Protein AF-Q5Z5C6-F1 (afdb_monomer_lite)

Sequence (165 aa):
MFVPVSLAIADEIRWVLEKCYSNPWLPLTGEKNRNTAGCATSMEDLVKLPSSLLGTRHVQAFSANMPVEAAAVSEEPRRRYAITALHRIVPTGSSGDGESSEMVTCHDMTYPYVVFYCHMAGPATRAYMVVLEQHAKPGDVEACHFLPKSSIVWVPSWSKENAVL

pLDDT: mean 70.45, std 18.86, range [31.61, 93.25]

InterPro domains:
  IPR004873 BURP domain [PF03181] (8-135)
  IPR004873 BURP domain [PS51277] (1-165)
  IPR004873 BURP domain [SM01045] (2-157)
  IPR044816 BURP domain-containing protein [PTHR31236] (10-134)

Organism: Oryza sativa subsp. japonica (NCBI:txid39947)

Structure (mmCIF, N/CA/C/O backbone):
data_AF-Q5Z5C6-F1
#
_entry.id   AF-Q5Z5C6-F1
#
loop_
_atom_site.group_PDB
_atom_site.id
_atom_site.type_symbol
_atom_site.label_atom_id
_atom_site.label_alt_id
_atom_site.label_comp_id
_atom_site.label_asym_id
_atom_site.label_entity_id
_atom_site.label_seq_id
_atom_site.pdbx_PDB_ins_code
_atom_site.Cartn_x
_atom_site.Cartn_y
_atom_site.Cartn_z
_atom_site.occupancy
_atom_site.B_iso_or_equiv
_atom_site.auth_seq_id
_atom_site.auth_comp_id
_atom_site.auth_asym_id
_atom_site.auth_atom_id
_atom_site.pdbx_PDB_model_num
ATOM 1 N N . MET A 1 1 ? 21.889 4.295 -28.297 1.00 50.72 1 MET A N 1
ATOM 2 C CA . MET A 1 1 ? 20.517 4.788 -28.064 1.00 50.72 1 MET A CA 1
ATOM 3 C C . MET A 1 1 ? 19.811 3.716 -27.253 1.00 50.72 1 MET A C 1
ATOM 5 O O . MET A 1 1 ? 19.673 2.608 -27.751 1.00 50.72 1 MET A O 1
ATOM 9 N N . PHE A 1 2 ? 19.517 3.977 -25.982 1.00 50.25 2 PHE A N 1
ATOM 10 C CA . PHE A 1 2 ? 18.798 3.024 -25.134 1.00 50.25 2 PHE A CA 1
ATOM 11 C C . PHE A 1 2 ? 17.334 2.953 -25.593 1.00 50.25 2 PHE A C 1
ATOM 13 O O . PHE A 1 2 ? 16.769 3.971 -25.994 1.00 50.25 2 PHE A O 1
ATOM 20 N N . VAL A 1 3 ? 16.737 1.759 -25.607 1.00 60.59 3 VAL A N 1
ATOM 21 C CA . VAL A 1 3 ? 15.328 1.577 -25.995 1.00 60.59 3 VAL A CA 1
ATOM 22 C C . VAL A 1 3 ? 14.405 2.316 -25.008 1.00 60.59 3 VAL A C 1
ATOM 24 O O . VAL A 1 3 ? 14.730 2.361 -23.821 1.00 60.59 3 VAL A O 1
ATOM 27 N N . PRO A 1 4 ? 13.248 2.862 -25.428 1.00 66.25 4 PRO A N 1
ATOM 28 C CA . PRO A 1 4 ? 12.356 3.629 -24.545 1.00 66.25 4 PRO A CA 1
ATOM 29 C C . PRO A 1 4 ? 11.980 2.907 -23.239 1.00 66.25 4 PRO A C 1
ATOM 31 O O . PRO A 1 4 ? 11.950 3.524 -22.179 1.00 66.25 4 PRO A O 1
ATOM 34 N N . VAL A 1 5 ? 11.798 1.581 -23.293 1.00 67.75 5 VAL A N 1
ATOM 35 C CA . VAL A 1 5 ? 11.520 0.732 -22.118 1.00 67.75 5 VAL A CA 1
ATOM 36 C C . VAL A 1 5 ? 12.665 0.770 -21.099 1.00 67.75 5 VAL A C 1
ATOM 38 O O . VAL A 1 5 ? 12.427 0.832 -19.899 1.00 67.75 5 VAL A O 1
ATOM 41 N N . SER A 1 6 ? 13.918 0.794 -21.560 1.00 77.81 6 SER A N 1
ATOM 42 C CA . SER A 1 6 ? 15.079 0.856 -20.661 1.00 77.81 6 SER A CA 1
ATOM 43 C C . SER A 1 6 ? 15.255 2.220 -19.992 1.00 77.81 6 SER A C 1
ATOM 45 O O . SER A 1 6 ? 15.768 2.273 -18.879 1.00 77.81 6 SER A O 1
ATOM 47 N N . LEU A 1 7 ? 14.791 3.307 -20.623 1.00 83.75 7 LEU A N 1
ATOM 48 C CA . LEU A 1 7 ? 14.771 4.632 -19.994 1.00 83.75 7 LEU A CA 1
ATOM 49 C C . LEU A 1 7 ? 13.708 4.705 -18.891 1.00 83.75 7 LEU A C 1
ATOM 51 O O . LEU A 1 7 ? 14.020 5.158 -17.797 1.00 83.75 7 LEU A O 1
ATOM 55 N N . ALA A 1 8 ? 12.503 4.180 -19.138 1.00 83.81 8 ALA A N 1
ATOM 56 C CA . ALA A 1 8 ? 11.442 4.128 -18.128 1.00 83.81 8 ALA A CA 1
ATOM 57 C C . ALA A 1 8 ? 11.859 3.315 -16.888 1.00 83.81 8 ALA A C 1
ATOM 59 O O . ALA A 1 8 ? 11.710 3.780 -15.762 1.00 83.81 8 ALA A O 1
ATOM 60 N N . ILE A 1 9 ? 12.472 2.143 -17.091 1.00 86.81 9 ILE A N 1
ATOM 61 C CA . ILE A 1 9 ? 13.007 1.324 -15.990 1.00 86.81 9 ILE A CA 1
ATOM 62 C C . ILE A 1 9 ? 14.112 2.074 -15.230 1.00 86.81 9 ILE A C 1
ATOM 64 O O . ILE A 1 9 ? 14.155 2.034 -14.002 1.00 86.81 9 ILE A O 1
ATOM 68 N N . ALA A 1 10 ? 15.009 2.770 -15.935 1.00 88.75 10 ALA A N 1
ATOM 69 C CA . ALA A 1 10 ? 16.070 3.545 -15.293 1.00 88.75 10 ALA A CA 1
ATOM 70 C C . ALA A 1 10 ? 15.515 4.706 -14.449 1.00 88.75 10 ALA A C 1
ATOM 72 O O . ALA A 1 10 ? 16.043 4.986 -13.370 1.00 88.75 10 ALA A O 1
ATOM 73 N N . ASP A 1 11 ? 14.443 5.353 -14.909 1.00 90.19 11 ASP A N 1
ATOM 74 C CA . ASP A 1 11 ? 13.756 6.409 -14.168 1.00 90.19 11 ASP A CA 1
ATOM 75 C C . ASP A 1 11 ? 13.067 5.876 -12.904 1.00 90.19 11 ASP A C 1
ATOM 77 O O . ASP A 1 11 ? 13.189 6.494 -11.845 1.00 90.19 11 ASP A O 1
ATOM 81 N N . GLU A 1 12 ? 12.429 4.704 -12.972 1.00 89.44 12 GLU A N 1
ATOM 82 C CA . GLU A 1 12 ? 11.843 4.043 -11.798 1.00 89.44 12 GLU A CA 1
ATOM 83 C C . GLU A 1 12 ? 12.916 3.638 -10.776 1.00 89.44 12 GLU A C 1
ATOM 85 O O . GLU A 1 12 ? 12.791 3.957 -9.593 1.00 89.44 12 GLU A O 1
ATOM 90 N N . ILE A 1 13 ? 14.022 3.029 -11.220 1.00 91.19 13 ILE A N 1
ATOM 91 C CA . ILE A 1 13 ? 15.151 2.669 -10.343 1.00 91.19 13 ILE A CA 1
ATOM 92 C C . ILE A 1 13 ? 15.724 3.911 -9.653 1.00 91.19 13 ILE A C 1
ATOM 94 O O . ILE A 1 13 ? 15.993 3.894 -8.450 1.00 91.19 13 ILE A O 1
ATOM 98 N N . ARG A 1 14 ? 15.907 5.006 -10.399 1.00 90.88 14 ARG A N 1
ATOM 99 C CA . ARG A 1 14 ? 16.394 6.276 -9.849 1.00 90.88 14 ARG A CA 1
ATOM 100 C C . ARG A 1 14 ? 15.445 6.826 -8.787 1.00 90.88 14 ARG A C 1
ATOM 102 O O . ARG A 1 14 ? 15.909 7.239 -7.727 1.00 90.88 14 ARG A O 1
ATOM 109 N N . TRP A 1 15 ? 14.137 6.774 -9.026 1.00 89.12 15 TRP A N 1
ATOM 110 C CA . TRP A 1 15 ? 13.140 7.194 -8.042 1.00 89.12 15 TRP A CA 1
ATOM 111 C C . TRP A 1 15 ? 13.225 6.370 -6.749 1.00 89.12 15 TRP A C 1
ATOM 113 O O . TRP A 1 15 ? 13.193 6.936 -5.655 1.00 89.12 15 TRP A O 1
ATOM 123 N N . VAL A 1 16 ? 13.406 5.047 -6.854 1.00 89.62 16 VAL A N 1
ATOM 124 C CA . VAL A 1 16 ? 13.592 4.164 -5.686 1.00 89.62 16 VAL A CA 1
ATOM 125 C C . VAL A 1 16 ? 14.824 4.569 -4.882 1.00 89.62 16 VAL A C 1
ATOM 127 O O . VAL A 1 16 ? 14.755 4.671 -3.657 1.00 89.62 16 VAL A O 1
ATOM 130 N N . LEU A 1 17 ? 15.942 4.847 -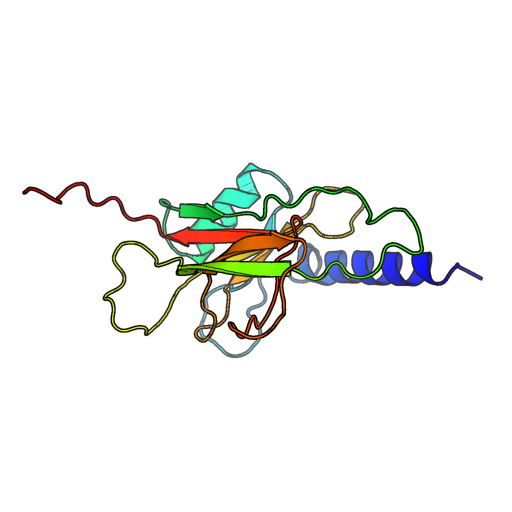5.557 1.00 89.38 17 LEU A N 1
ATOM 131 C CA . LEU A 1 17 ? 17.169 5.310 -4.907 1.00 89.38 17 LEU A CA 1
ATOM 132 C C . LEU A 1 17 ? 16.944 6.622 -4.143 1.00 89.38 17 LEU A C 1
ATOM 134 O O . LEU A 1 17 ? 17.296 6.724 -2.966 1.00 89.38 17 LEU A O 1
ATOM 138 N N . GLU A 1 18 ? 16.296 7.598 -4.775 1.00 88.12 18 GLU A N 1
ATOM 139 C CA . GLU A 1 18 ? 16.014 8.901 -4.167 1.00 88.12 18 GLU A CA 1
ATOM 140 C C . GLU A 1 18 ? 15.095 8.789 -2.940 1.00 88.12 18 GLU A C 1
ATOM 142 O O . GLU A 1 18 ? 15.342 9.432 -1.916 1.00 88.12 18 GLU A O 1
ATOM 147 N N . LYS A 1 19 ? 14.041 7.967 -3.013 1.00 83.75 19 LYS A N 1
ATOM 148 C CA . LYS A 1 19 ? 13.056 7.837 -1.929 1.00 83.75 19 LYS A CA 1
ATOM 149 C C . LYS A 1 19 ? 13.514 6.947 -0.785 1.00 83.75 19 LYS A C 1
ATOM 151 O O . LYS A 1 19 ? 13.237 7.278 0.363 1.00 83.75 19 LYS A O 1
ATOM 156 N N . CYS A 1 20 ? 14.209 5.851 -1.075 1.00 85.56 20 CYS A N 1
ATOM 157 C CA . CYS A 1 20 ? 14.577 4.875 -0.052 1.00 85.56 20 CYS A CA 1
ATOM 158 C C . CYS A 1 20 ? 15.966 5.110 0.549 1.00 85.56 20 CYS A C 1
ATOM 160 O O . CYS A 1 20 ? 16.167 4.809 1.723 1.00 85.56 20 CYS A O 1
ATOM 162 N N . TYR A 1 21 ? 16.923 5.646 -0.218 1.00 76.88 21 TYR A N 1
ATOM 163 C CA . TYR A 1 21 ? 18.316 5.767 0.232 1.00 76.88 21 TYR A CA 1
ATOM 164 C C . TYR A 1 21 ? 18.735 7.206 0.525 1.00 76.88 21 TYR A C 1
ATOM 166 O O . TYR A 1 21 ? 19.529 7.430 1.437 1.00 76.88 21 TYR A O 1
ATOM 174 N N . SER A 1 22 ? 18.212 8.189 -0.211 1.00 65.69 22 SER A N 1
ATOM 175 C CA . SER A 1 22 ? 18.611 9.591 -0.025 1.00 65.69 22 SER A CA 1
ATOM 176 C C . SER A 1 22 ? 17.771 10.353 1.002 1.00 65.69 22 SER A C 1
ATOM 178 O O . SER A 1 22 ? 18.214 11.399 1.468 1.00 65.69 22 SER A O 1
ATOM 180 N N . ASN A 1 23 ? 16.585 9.859 1.380 1.00 57.72 23 ASN A N 1
ATOM 181 C CA . ASN A 1 23 ? 15.688 10.578 2.293 1.00 57.72 23 ASN A CA 1
ATOM 182 C C . ASN A 1 23 ? 14.909 9.642 3.243 1.00 57.72 23 ASN A C 1
ATOM 184 O O . ASN A 1 23 ? 13.689 9.528 3.137 1.00 57.72 23 ASN A O 1
ATOM 188 N N . PRO A 1 24 ? 15.580 8.970 4.200 1.00 51.91 24 PRO A N 1
ATOM 189 C CA . PRO A 1 24 ? 14.969 7.867 4.949 1.00 51.91 24 PRO A CA 1
ATOM 190 C C . PRO A 1 24 ? 13.798 8.276 5.864 1.00 51.91 24 PRO A C 1
ATOM 192 O O . PRO A 1 24 ? 13.028 7.417 6.281 1.00 51.91 24 PRO A O 1
ATOM 195 N N . TRP A 1 25 ? 13.663 9.570 6.191 1.00 49.47 25 TRP A N 1
ATOM 196 C CA . TRP A 1 25 ? 12.730 10.082 7.205 1.00 49.47 25 TRP A CA 1
ATOM 197 C C . TRP A 1 25 ? 12.250 11.517 6.936 1.00 49.47 25 TRP A C 1
ATOM 199 O O . TRP A 1 25 ? 12.043 12.281 7.880 1.00 49.47 25 TRP A O 1
ATOM 209 N N . LEU A 1 26 ? 12.146 11.949 5.673 1.00 41.88 26 LEU A N 1
ATOM 210 C CA . LEU A 1 26 ? 11.655 13.303 5.416 1.00 41.88 26 LEU A CA 1
ATOM 211 C C . LEU A 1 26 ? 10.119 13.310 5.456 1.00 41.88 26 LEU A C 1
ATOM 213 O O . LEU A 1 26 ? 9.499 12.692 4.585 1.00 41.88 26 LEU A O 1
ATOM 217 N N . PRO A 1 27 ? 9.486 14.004 6.420 1.00 44.53 27 PRO A N 1
ATOM 218 C CA . PRO A 1 27 ? 8.062 14.271 6.340 1.00 44.53 27 PRO A CA 1
ATOM 219 C C . PRO A 1 27 ? 7.831 15.063 5.056 1.00 44.53 27 PRO A C 1
ATOM 221 O O . PRO A 1 27 ? 8.503 16.070 4.813 1.00 44.53 27 PRO A O 1
ATOM 224 N N . LEU A 1 28 ? 6.904 14.597 4.216 1.00 39.34 28 LEU A N 1
ATOM 225 C CA . LEU A 1 28 ? 6.376 15.420 3.135 1.00 39.34 28 LEU A CA 1
ATOM 226 C C . LEU A 1 28 ? 5.911 16.719 3.796 1.00 39.34 28 LEU A C 1
ATOM 228 O O . LEU A 1 28 ? 5.069 16.717 4.690 1.00 39.34 28 LEU A O 1
ATOM 232 N N . THR A 1 29 ? 6.616 17.794 3.473 1.00 31.61 29 THR A N 1
ATOM 233 C CA . THR A 1 29 ? 6.632 19.048 4.221 1.00 31.61 29 THR A CA 1
ATOM 234 C C . THR A 1 29 ? 5.216 19.554 4.490 1.00 31.61 29 THR A C 1
ATOM 236 O O . THR A 1 29 ? 4.506 19.871 3.538 1.00 31.61 29 THR A O 1
ATOM 239 N N . GLY A 1 30 ? 4.823 19.661 5.766 1.00 39.75 30 GLY A N 1
ATOM 240 C CA . GLY A 1 30 ? 3.589 20.353 6.155 1.00 39.75 30 GLY A CA 1
ATOM 241 C C . GLY A 1 30 ? 2.895 19.891 7.436 1.00 39.75 30 GLY A C 1
ATOM 242 O O . GLY A 1 30 ? 2.201 20.702 8.040 1.00 39.75 30 GLY A O 1
ATOM 243 N N . GLU A 1 31 ? 3.099 18.660 7.911 1.00 38.91 31 GLU A N 1
ATOM 244 C CA . GLU A 1 31 ? 2.445 18.182 9.140 1.00 38.91 31 GLU A CA 1
ATOM 245 C C . GLU A 1 31 ? 3.454 17.791 10.218 1.00 38.91 31 GLU A C 1
ATOM 247 O O . GLU A 1 31 ? 4.500 17.192 9.967 1.00 38.91 31 GLU A O 1
ATOM 252 N N . LYS A 1 32 ? 3.144 18.202 11.448 1.00 42.53 32 LYS A N 1
ATOM 253 C CA . LYS A 1 32 ? 3.926 17.934 12.650 1.00 42.53 32 LYS A CA 1
ATOM 254 C C . LYS A 1 32 ? 4.257 16.427 12.741 1.00 42.53 32 LYS A C 1
ATOM 256 O O . LYS A 1 32 ? 3.382 15.586 12.899 1.00 42.53 32 LYS A O 1
ATOM 261 N N . ASN A 1 33 ? 5.555 16.131 12.638 1.00 47.09 33 ASN A N 1
ATOM 262 C CA . ASN A 1 33 ? 6.311 15.068 13.316 1.00 47.09 33 ASN A CA 1
ATOM 263 C C . ASN A 1 33 ? 5.819 13.598 13.307 1.00 47.09 33 ASN A C 1
ATOM 265 O O . ASN A 1 33 ? 6.190 12.845 14.210 1.00 47.09 33 ASN A O 1
ATOM 269 N N . ARG A 1 34 ? 5.136 13.122 12.256 1.00 54.19 34 ARG A N 1
ATOM 270 C CA . ARG A 1 34 ? 5.031 11.675 11.965 1.00 54.19 34 ARG A CA 1
ATOM 271 C C . ARG A 1 34 ? 5.539 11.376 10.550 1.00 54.19 34 ARG A C 1
ATOM 273 O O . ARG A 1 34 ? 5.126 12.023 9.595 1.00 54.19 34 ARG A O 1
ATOM 280 N N . ASN A 1 35 ? 6.444 10.405 10.411 1.00 62.75 35 ASN A N 1
ATOM 281 C CA . ASN A 1 35 ? 6.821 9.886 9.094 1.00 62.75 35 ASN A CA 1
ATOM 282 C C . ASN A 1 35 ? 5.584 9.230 8.475 1.00 62.75 35 ASN A C 1
ATOM 284 O O . ASN A 1 35 ? 4.980 8.373 9.111 1.00 62.75 35 ASN A O 1
ATOM 288 N N . THR A 1 36 ? 5.183 9.658 7.279 1.00 80.44 36 THR A N 1
ATOM 289 C CA . THR A 1 36 ? 3.983 9.156 6.584 1.00 80.44 36 THR A CA 1
ATOM 290 C C . THR A 1 36 ? 4.312 8.137 5.498 1.00 80.44 36 THR A C 1
ATOM 292 O O . THR A 1 36 ? 3.399 7.594 4.887 1.00 80.44 36 THR A O 1
ATOM 295 N N . ALA A 1 37 ? 5.595 7.860 5.255 1.00 86.75 37 ALA A N 1
ATOM 296 C CA . ALA A 1 37 ? 6.065 6.897 4.271 1.00 86.75 37 ALA A CA 1
ATOM 297 C C . ALA A 1 37 ? 7.431 6.307 4.654 1.00 86.75 37 ALA A C 1
ATOM 299 O O . ALA A 1 37 ? 8.131 6.857 5.504 1.00 86.75 37 ALA A O 1
ATOM 300 N N . GLY A 1 38 ? 7.809 5.201 4.016 1.00 89.25 38 GLY A N 1
ATOM 301 C CA . GLY A 1 38 ? 9.103 4.541 4.177 1.00 89.25 38 GLY A CA 1
ATOM 302 C C . GLY A 1 38 ? 9.276 3.376 3.203 1.00 89.25 38 GLY A C 1
ATOM 303 O O . GLY A 1 38 ? 8.366 3.070 2.434 1.00 89.25 38 GLY A O 1
ATOM 304 N N . CYS A 1 39 ? 10.429 2.708 3.248 1.00 92.44 39 CYS A N 1
ATOM 305 C CA . CYS A 1 39 ? 10.698 1.538 2.412 1.00 92.44 39 CYS A CA 1
ATOM 306 C C . CYS A 1 39 ? 10.927 0.280 3.252 1.00 92.44 39 CYS A C 1
ATOM 308 O O . CYS A 1 39 ? 11.572 0.336 4.297 1.00 92.44 39 CYS A O 1
ATOM 310 N N . ALA A 1 40 ? 10.426 -0.853 2.769 1.00 92.38 40 ALA A N 1
ATOM 311 C CA . ALA A 1 40 ? 10.659 -2.175 3.330 1.00 92.38 40 ALA A CA 1
ATOM 312 C C . ALA A 1 40 ? 11.463 -3.021 2.339 1.00 92.38 40 ALA A C 1
ATOM 314 O O . ALA A 1 40 ? 11.059 -3.207 1.193 1.00 92.38 40 ALA A O 1
ATOM 315 N N . THR A 1 41 ? 12.603 -3.541 2.784 1.00 91.12 41 THR A N 1
ATOM 316 C CA . THR A 1 41 ? 13.519 -4.356 1.965 1.00 91.12 41 THR A CA 1
ATOM 317 C C . THR A 1 41 ? 13.526 -5.827 2.385 1.00 91.12 41 THR A C 1
ATOM 319 O O . THR A 1 41 ? 14.284 -6.637 1.855 1.00 91.12 41 THR A O 1
ATOM 322 N N . SER A 1 42 ? 12.662 -6.189 3.336 1.00 90.38 42 SER A N 1
ATOM 323 C CA . SER A 1 42 ? 12.463 -7.546 3.834 1.00 90.38 42 SER A CA 1
ATOM 324 C C . SER A 1 42 ? 10.982 -7.800 4.129 1.00 90.38 42 SER A C 1
ATOM 326 O O . SER A 1 42 ? 10.200 -6.862 4.309 1.00 90.38 42 SER A O 1
ATOM 328 N N . MET A 1 43 ? 10.586 -9.075 4.222 1.00 90.56 43 MET A N 1
ATOM 329 C CA . MET A 1 43 ? 9.224 -9.441 4.638 1.00 90.56 43 MET A CA 1
ATOM 330 C C . MET A 1 43 ? 8.911 -8.975 6.064 1.00 90.56 43 MET A C 1
ATOM 332 O O . MET A 1 43 ? 7.769 -8.640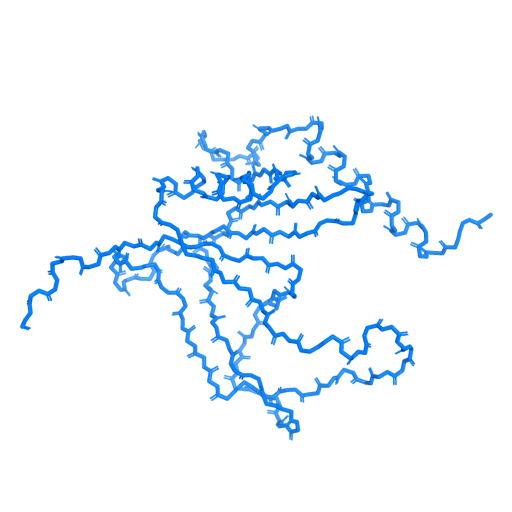 6.363 1.00 90.56 43 MET A O 1
ATOM 336 N N . GLU A 1 44 ? 9.912 -8.924 6.945 1.00 90.38 44 GLU A N 1
ATOM 337 C CA . GLU A 1 44 ? 9.717 -8.427 8.305 1.00 90.38 44 GLU A CA 1
ATOM 338 C C . GLU A 1 44 ? 9.429 -6.927 8.315 1.00 90.38 44 GLU A C 1
ATOM 340 O O . GLU A 1 44 ? 8.508 -6.473 8.997 1.00 90.38 44 GLU A O 1
ATOM 345 N N . ASP A 1 45 ? 10.189 -6.154 7.540 1.00 91.50 45 ASP A N 1
ATOM 346 C CA . ASP A 1 45 ? 10.003 -4.707 7.453 1.00 91.50 45 ASP A CA 1
ATOM 347 C C . ASP A 1 45 ? 8.676 -4.358 6.781 1.00 91.50 45 ASP A C 1
ATOM 349 O O . ASP A 1 45 ? 8.037 -3.377 7.162 1.00 91.50 45 ASP A O 1
ATOM 353 N N . LEU A 1 46 ? 8.205 -5.212 5.866 1.00 91.81 46 LEU A N 1
ATOM 354 C CA . LEU A 1 46 ? 6.903 -5.080 5.213 1.00 91.81 46 LEU A CA 1
ATOM 355 C C . LEU A 1 46 ? 5.727 -5.201 6.194 1.00 91.81 46 LEU A C 1
ATOM 357 O O . LEU A 1 46 ? 4.639 -4.726 5.893 1.00 91.81 46 LEU A O 1
ATOM 361 N N . VAL A 1 47 ? 5.944 -5.776 7.382 1.00 93.25 47 VAL A N 1
ATOM 362 C CA . VAL A 1 47 ? 4.963 -5.811 8.480 1.00 93.25 47 VAL A CA 1
ATOM 363 C C . VAL A 1 47 ? 5.259 -4.732 9.528 1.00 93.25 47 VAL A C 1
ATOM 365 O O . VAL A 1 47 ? 4.345 -4.047 10.003 1.00 93.25 47 VAL A O 1
ATOM 368 N N . LYS A 1 48 ? 6.536 -4.549 9.899 1.00 92.12 48 LYS A N 1
ATOM 369 C CA . LYS A 1 48 ? 6.965 -3.592 10.937 1.00 92.12 48 LYS A CA 1
ATOM 370 C C . LYS A 1 48 ? 6.658 -2.148 10.545 1.00 92.12 48 LYS A C 1
ATOM 372 O O . LYS A 1 48 ? 6.207 -1.380 11.393 1.00 92.12 48 LYS A O 1
ATOM 377 N N . LEU A 1 49 ? 6.878 -1.783 9.282 1.00 91.19 49 LEU A N 1
ATOM 378 C CA . LEU A 1 49 ? 6.681 -0.417 8.806 1.00 91.19 49 LEU A CA 1
ATOM 379 C C . LEU A 1 49 ? 5.195 -0.007 8.834 1.00 91.19 49 LEU A C 1
ATOM 381 O O . LEU A 1 49 ? 4.897 0.987 9.498 1.00 91.19 49 LEU A O 1
ATOM 385 N N . PRO A 1 50 ? 4.239 -0.762 8.252 1.00 91.38 50 PRO A N 1
ATOM 386 C CA . PRO A 1 50 ? 2.815 -0.450 8.399 1.00 91.38 50 PRO A CA 1
ATOM 387 C C . PRO A 1 50 ? 2.343 -0.409 9.854 1.00 91.38 50 PRO A C 1
ATOM 389 O O . PRO A 1 50 ? 1.610 0.501 10.231 1.00 91.38 50 PRO A O 1
ATOM 392 N N . SER A 1 51 ? 2.816 -1.336 10.693 1.00 90.62 51 SER A N 1
ATOM 393 C CA . SER A 1 51 ? 2.506 -1.351 12.131 1.00 90.62 51 SER A CA 1
ATOM 394 C C . SER A 1 51 ? 2.964 -0.065 12.831 1.00 90.62 51 SER A C 1
ATOM 396 O O . SER A 1 51 ? 2.238 0.517 13.636 1.00 90.62 51 SER A O 1
ATOM 398 N N . SER A 1 52 ? 4.163 0.420 12.491 1.00 89.69 52 SER A N 1
ATOM 399 C CA . SER A 1 52 ? 4.703 1.678 13.008 1.00 89.69 52 SER A CA 1
ATOM 400 C C . SER A 1 52 ? 3.915 2.900 12.526 1.00 89.69 52 SER A C 1
ATOM 402 O O . SER A 1 52 ? 3.667 3.807 13.317 1.00 89.69 52 SER A O 1
ATOM 404 N N . LEU A 1 53 ? 3.531 2.939 11.247 1.00 86.50 53 LEU A N 1
ATOM 405 C CA . LEU A 1 53 ? 2.777 4.045 10.643 1.00 86.50 53 LEU A CA 1
ATOM 406 C C . LEU A 1 53 ? 1.346 4.145 11.201 1.00 86.50 53 LEU A C 1
ATOM 408 O O . LEU A 1 53 ? 0.888 5.242 11.515 1.00 86.50 53 LEU A O 1
ATOM 412 N N . LEU A 1 54 ? 0.683 3.000 11.396 1.00 86.81 54 LEU A N 1
ATOM 413 C CA . LEU A 1 54 ? -0.657 2.893 11.990 1.00 86.81 54 LEU A CA 1
ATOM 414 C C . LEU A 1 54 ? -0.652 2.989 13.525 1.00 86.81 54 LEU A C 1
ATOM 416 O O . LEU A 1 54 ? -1.709 3.057 14.145 1.00 86.81 54 LEU A O 1
ATOM 420 N N . GLY A 1 55 ? 0.521 2.950 14.165 1.00 87.12 55 GLY A N 1
ATOM 421 C CA . GLY A 1 55 ? 0.642 3.008 15.623 1.00 87.12 55 GLY A CA 1
ATOM 422 C C . GLY A 1 55 ? 0.042 1.802 16.361 1.00 87.12 55 GLY A C 1
ATOM 423 O O . GLY A 1 55 ? -0.308 1.921 17.533 1.00 87.12 55 GLY A O 1
ATOM 424 N N . THR A 1 56 ? -0.080 0.644 15.706 1.00 85.75 56 THR A N 1
ATOM 425 C CA . THR A 1 56 ? -0.637 -0.588 16.287 1.00 85.75 56 THR A CA 1
ATOM 426 C C . THR A 1 56 ? 0.136 -1.819 15.826 1.00 85.75 56 THR A C 1
ATOM 428 O O . THR A 1 56 ? 0.719 -1.841 14.749 1.00 85.75 56 THR A O 1
ATOM 431 N N . ARG A 1 57 ? 0.138 -2.872 16.649 1.00 87.81 57 ARG A N 1
ATOM 432 C CA . ARG A 1 57 ? 0.695 -4.191 16.295 1.00 87.81 57 ARG A CA 1
ATOM 433 C C . ARG A 1 57 ? -0.337 -5.125 15.669 1.00 87.81 57 ARG A C 1
ATOM 435 O O . ARG A 1 57 ? 0.035 -6.164 15.136 1.00 87.81 57 ARG A O 1
ATOM 442 N N . HIS A 1 58 ? -1.615 -4.771 15.760 1.00 89.00 58 HIS A N 1
ATOM 443 C CA . HIS A 1 58 ? -2.701 -5.568 15.218 1.00 89.00 58 HIS A CA 1
ATOM 444 C C . HIS A 1 58 ? -3.103 -4.972 13.876 1.00 89.00 58 HIS A C 1
ATOM 446 O O . HIS A 1 58 ? -3.846 -3.991 13.810 1.00 89.00 58 HIS A O 1
ATOM 452 N N . VAL A 1 59 ? -2.539 -5.539 12.815 1.00 88.75 59 VAL A N 1
ATOM 453 C CA . VAL A 1 59 ? -2.749 -5.097 11.440 1.00 88.75 59 VAL A CA 1
ATOM 454 C C . VAL A 1 59 ? -3.249 -6.255 10.589 1.00 88.75 59 VAL A C 1
ATOM 456 O O . VAL A 1 59 ? -2.828 -7.398 10.762 1.00 88.75 59 VAL A O 1
ATOM 459 N N . GLN A 1 60 ? -4.119 -5.943 9.637 1.00 90.94 60 GLN A N 1
ATOM 460 C CA . GLN A 1 60 ? -4.605 -6.877 8.632 1.00 90.94 60 GLN A CA 1
ATOM 461 C C . GLN A 1 60 ? -4.185 -6.404 7.243 1.00 90.94 60 GLN A C 1
ATOM 463 O O . GLN A 1 60 ? -4.347 -5.229 6.908 1.00 90.94 60 GLN A O 1
ATOM 468 N N . ALA A 1 61 ? -3.661 -7.336 6.447 1.00 90.19 61 ALA A N 1
ATOM 469 C CA . ALA A 1 61 ? -3.230 -7.099 5.076 1.00 90.19 61 ALA A CA 1
ATOM 470 C C . ALA A 1 61 ? -4.295 -7.531 4.061 1.00 90.19 61 ALA A C 1
ATOM 472 O O . ALA A 1 61 ? -4.946 -8.565 4.223 1.00 90.19 61 ALA A O 1
ATOM 473 N N . PHE A 1 62 ? -4.403 -6.771 2.976 1.00 87.31 62 PHE A N 1
ATOM 474 C CA . PHE A 1 62 ? -5.251 -7.045 1.824 1.00 87.31 62 PHE A CA 1
ATOM 475 C C . PHE A 1 62 ? -4.433 -6.883 0.540 1.00 87.31 62 PHE A C 1
ATOM 477 O O . PHE A 1 62 ? -3.695 -5.911 0.391 1.00 87.31 62 PHE A O 1
ATOM 484 N N . SER A 1 63 ? -4.575 -7.811 -0.404 1.00 83.50 63 SER A N 1
ATOM 485 C CA . SER A 1 63 ? -3.948 -7.734 -1.729 1.00 83.50 63 SER A CA 1
ATOM 486 C C . SER A 1 63 ? -4.906 -8.254 -2.800 1.00 83.50 63 SER A C 1
ATOM 488 O O . SER A 1 63 ? -5.802 -9.052 -2.514 1.00 83.50 63 SER A O 1
ATOM 490 N N . ALA A 1 64 ? -4.740 -7.780 -4.034 1.00 74.81 64 ALA A N 1
ATOM 491 C CA . ALA A 1 64 ? -5.566 -8.189 -5.159 1.00 74.81 64 ALA A CA 1
ATOM 492 C C . ALA A 1 64 ? -5.152 -9.576 -5.678 1.00 74.81 64 ALA A C 1
ATOM 494 O O . ALA A 1 64 ? -4.003 -9.805 -6.056 1.00 74.81 64 ALA A O 1
ATOM 495 N N . ASN A 1 65 ? -6.118 -10.487 -5.795 1.00 67.19 65 ASN A N 1
ATOM 496 C CA . ASN A 1 65 ? -5.909 -11.816 -6.369 1.00 67.19 65 ASN A CA 1
ATOM 497 C C . ASN A 1 65 ? -6.488 -11.907 -7.795 1.00 67.19 65 ASN A C 1
ATOM 499 O O . ASN A 1 65 ? -7.492 -12.571 -8.027 1.00 67.19 65 ASN A O 1
ATOM 503 N N . MET A 1 66 ? -5.881 -11.190 -8.748 1.00 59.81 66 MET A N 1
ATOM 504 C CA . MET A 1 66 ? -6.292 -11.196 -10.166 1.00 59.81 66 MET A CA 1
ATOM 505 C C . MET A 1 66 ? -5.425 -12.148 -11.010 1.00 59.81 66 MET A C 1
ATOM 507 O O . MET A 1 66 ? -4.210 -12.077 -10.883 1.00 59.81 66 MET A O 1
ATOM 511 N N . PRO A 1 67 ? -5.949 -13.020 -11.888 1.00 53.41 67 PRO A N 1
ATOM 512 C CA . PRO A 1 67 ? -5.121 -13.861 -12.772 1.00 53.41 67 PRO A CA 1
ATOM 513 C C . PRO A 1 67 ? -4.126 -13.033 -13.616 1.00 53.41 67 PRO A C 1
ATOM 515 O O . PRO A 1 67 ? -4.460 -11.930 -14.045 1.00 53.41 67 PRO A O 1
ATOM 518 N N . VAL A 1 68 ? -2.890 -13.524 -13.797 1.00 49.84 68 VAL A N 1
ATOM 519 C CA . VAL A 1 68 ? -1.777 -12.806 -14.481 1.00 49.84 68 VAL A CA 1
ATOM 520 C C . VAL A 1 68 ? -1.726 -13.119 -15.980 1.00 49.84 68 VAL A C 1
ATOM 522 O O . VAL A 1 68 ? -0.830 -12.660 -16.685 1.00 49.84 68 VAL A O 1
ATOM 525 N N . GLU A 1 69 ? -2.675 -13.876 -16.521 1.00 46.91 69 GLU A N 1
ATOM 526 C CA . GLU A 1 69 ? -2.736 -14.106 -17.959 1.00 46.91 69 GLU A CA 1
ATOM 527 C C . GLU A 1 69 ? -3.072 -12.804 -18.711 1.00 46.91 69 GLU A C 1
ATOM 529 O O . GLU A 1 69 ? -4.242 -12.465 -18.874 1.00 46.91 69 GLU A O 1
ATOM 534 N N . ALA A 1 70 ? -2.014 -12.092 -19.140 1.00 41.31 70 ALA A N 1
ATOM 535 C CA . ALA A 1 70 ? -1.894 -11.263 -20.356 1.00 41.31 70 ALA A CA 1
ATOM 536 C C . ALA A 1 70 ? -1.143 -9.917 -20.208 1.00 41.31 70 ALA A C 1
ATOM 538 O O . ALA A 1 70 ? -1.303 -9.040 -21.050 1.00 41.31 70 ALA A O 1
ATOM 539 N N . ALA A 1 71 ? -0.268 -9.718 -19.214 1.00 39.00 71 ALA A N 1
ATOM 540 C CA . ALA A 1 71 ? 0.630 -8.546 -19.242 1.00 39.00 71 ALA A CA 1
ATOM 541 C C . ALA A 1 71 ? 1.838 -8.712 -20.196 1.00 39.00 71 ALA A C 1
ATOM 543 O O . ALA A 1 71 ? 2.569 -7.754 -20.432 1.00 39.00 71 ALA A O 1
ATOM 544 N N . ALA A 1 72 ? 2.057 -9.913 -20.748 1.00 40.78 72 ALA A N 1
ATOM 545 C CA . ALA A 1 72 ? 3.244 -10.252 -21.543 1.00 40.78 72 ALA A CA 1
ATOM 546 C C . ALA A 1 72 ? 2.971 -10.542 -23.030 1.00 40.78 72 ALA A C 1
ATOM 548 O O . ALA A 1 72 ? 3.871 -10.994 -23.733 1.00 40.78 72 ALA A O 1
ATOM 549 N N . VAL A 1 73 ? 1.764 -10.277 -23.535 1.00 36.59 73 VAL A N 1
ATOM 550 C CA . VAL A 1 73 ? 1.482 -10.401 -24.970 1.00 36.59 73 VAL A CA 1
ATOM 551 C C . VAL A 1 73 ? 0.785 -9.128 -25.422 1.00 36.59 73 VAL A C 1
ATOM 553 O O . VAL A 1 73 ? -0.333 -8.828 -25.014 1.00 36.59 73 VAL A O 1
ATOM 556 N N . SER A 1 74 ? 1.512 -8.346 -26.216 1.00 45.28 74 SER A N 1
ATOM 557 C CA . SER A 1 74 ? 0.977 -7.265 -27.037 1.00 45.28 74 SER A CA 1
ATOM 558 C C . SER A 1 74 ? -0.368 -7.678 -27.647 1.00 45.28 74 SER A C 1
ATOM 560 O O . SER A 1 74 ? -0.428 -8.734 -28.275 1.00 45.28 74 SER A O 1
ATOM 562 N N . GLU A 1 75 ? -1.391 -6.830 -27.495 1.00 45.62 75 GLU A N 1
ATOM 563 C CA . GLU A 1 75 ? -2.734 -6.946 -28.103 1.00 45.62 75 GLU A CA 1
ATOM 564 C C . GLU A 1 75 ? -3.822 -7.772 -27.368 1.00 45.62 75 GLU A C 1
ATOM 566 O O . GLU A 1 75 ? -4.753 -8.246 -28.011 1.00 45.62 75 GLU A O 1
ATOM 571 N N . GLU A 1 76 ? -3.822 -7.895 -26.033 1.00 43.34 76 GLU A N 1
ATOM 572 C CA . GLU A 1 76 ? -5.054 -8.300 -25.314 1.00 43.34 76 GLU A CA 1
ATOM 573 C C . GLU A 1 76 ? -5.861 -7.046 -24.903 1.00 43.34 76 GLU A C 1
ATOM 575 O O . GLU A 1 76 ? -5.384 -6.233 -24.101 1.00 43.34 76 GLU A O 1
ATOM 580 N N . PRO A 1 77 ? -7.076 -6.820 -25.448 1.00 48.53 77 PRO A N 1
ATOM 581 C CA . PRO A 1 77 ? -7.844 -5.607 -25.189 1.00 48.53 77 PRO A CA 1
ATOM 582 C C . PRO A 1 77 ? -8.183 -5.527 -23.703 1.00 48.53 77 PRO A C 1
ATOM 584 O O . PRO A 1 77 ? -8.631 -6.515 -23.121 1.00 48.53 77 PRO A O 1
ATOM 587 N N . ARG A 1 78 ? -8.003 -4.340 -23.099 1.00 53.41 78 ARG A N 1
ATOM 588 C CA . ARG A 1 78 ? -8.478 -4.000 -21.745 1.00 53.41 78 ARG A CA 1
ATOM 589 C C . ARG A 1 78 ? -9.805 -4.714 -21.471 1.00 53.41 78 ARG A C 1
ATOM 591 O O . ARG A 1 78 ? -10.843 -4.321 -22.014 1.00 53.41 78 ARG A O 1
ATOM 598 N N . ARG A 1 79 ? -9.765 -5.790 -20.679 1.00 58.06 79 ARG A N 1
ATOM 599 C CA . ARG A 1 79 ? -10.957 -6.601 -20.430 1.00 58.06 79 ARG A CA 1
ATOM 600 C C . ARG A 1 79 ? -11.947 -5.751 -19.647 1.00 58.06 79 ARG A C 1
ATOM 602 O O . ARG A 1 79 ? -11.579 -5.079 -18.685 1.00 58.06 79 ARG A O 1
ATOM 609 N N . ARG A 1 80 ? -13.199 -5.734 -20.101 1.00 62.47 80 ARG A N 1
ATOM 610 C CA . ARG A 1 80 ? -14.284 -5.059 -19.387 1.00 62.47 80 ARG A CA 1
ATOM 611 C C . ARG A 1 80 ? -14.724 -5.963 -18.243 1.00 62.47 80 ARG A C 1
ATOM 613 O O . ARG A 1 80 ? -15.092 -7.114 -18.480 1.00 62.47 80 ARG A O 1
ATOM 620 N N . TYR A 1 81 ? -14.674 -5.421 -17.035 1.00 68.75 81 TYR A N 1
ATOM 621 C CA . TYR A 1 81 ? -15.157 -6.061 -15.820 1.00 68.75 81 TYR A CA 1
ATOM 622 C C . TYR A 1 81 ? -16.337 -5.254 -15.280 1.00 68.75 81 TYR A C 1
ATOM 624 O O . TYR A 1 81 ? -16.287 -4.022 -15.322 1.00 68.75 81 TYR A O 1
ATOM 632 N N . ALA A 1 82 ? -17.365 -5.923 -14.756 1.00 71.56 82 ALA A N 1
ATOM 633 C CA . ALA A 1 82 ? -18.289 -5.269 -13.831 1.00 71.56 82 ALA A CA 1
ATOM 634 C C . ALA A 1 82 ? -17.906 -5.588 -12.396 1.00 71.56 82 ALA A C 1
ATOM 636 O O . ALA A 1 82 ? -17.392 -6.666 -12.092 1.00 71.56 82 ALA A O 1
ATOM 637 N N . ILE A 1 83 ? -18.183 -4.626 -11.527 1.00 75.88 83 ILE A N 1
ATOM 638 C CA . ILE A 1 83 ? -18.091 -4.800 -10.088 1.00 75.88 83 ILE A CA 1
ATOM 639 C C . ILE A 1 83 ? -19.452 -5.319 -9.630 1.00 75.88 83 ILE A C 1
ATOM 641 O O . ILE A 1 83 ? -20.438 -4.592 -9.688 1.00 75.88 83 ILE A O 1
ATOM 645 N N . THR A 1 84 ? -19.515 -6.581 -9.215 1.00 75.88 84 THR A N 1
ATOM 646 C CA . THR A 1 84 ? -20.770 -7.235 -8.799 1.00 75.88 84 THR A CA 1
ATOM 647 C C . THR A 1 84 ? -21.016 -7.133 -7.300 1.00 75.88 84 THR A C 1
ATOM 649 O O . THR A 1 84 ? -22.152 -7.219 -6.842 1.00 75.88 84 THR A O 1
ATOM 652 N N . ALA A 1 85 ? -19.955 -6.921 -6.525 1.00 78.12 85 ALA A N 1
ATOM 653 C CA . ALA A 1 85 ? -20.034 -6.679 -5.096 1.00 78.12 85 ALA A CA 1
ATOM 654 C C . ALA A 1 85 ? -18.899 -5.762 -4.641 1.00 78.12 85 ALA A C 1
ATOM 656 O O . ALA A 1 85 ? -17.790 -5.796 -5.182 1.00 78.12 85 ALA A O 1
ATOM 657 N N . LEU A 1 86 ? -19.185 -4.966 -3.612 1.00 79.88 86 LEU A N 1
ATOM 658 C CA . LEU A 1 86 ? -18.246 -4.037 -3.005 1.00 79.88 86 LEU A CA 1
ATOM 659 C C . LEU A 1 86 ? -18.389 -4.092 -1.482 1.00 79.88 86 LEU A C 1
ATOM 661 O O . LEU A 1 86 ? -19.476 -3.920 -0.935 1.00 79.88 86 LEU A O 1
ATOM 665 N N . HIS A 1 87 ? -17.276 -4.330 -0.796 1.00 82.31 87 HIS A N 1
ATOM 666 C CA . HIS A 1 87 ? -17.195 -4.360 0.657 1.00 82.31 87 HIS A CA 1
ATOM 667 C C . HIS A 1 87 ? -16.199 -3.307 1.127 1.00 82.31 87 HIS A C 1
ATOM 669 O O . HIS A 1 87 ? -15.022 -3.346 0.770 1.00 82.31 87 HIS A O 1
ATOM 675 N N . ARG A 1 88 ? -16.657 -2.339 1.923 1.00 80.75 88 ARG A N 1
ATOM 676 C CA . ARG A 1 88 ? -15.763 -1.327 2.491 1.00 80.75 88 ARG A CA 1
ATOM 677 C C . ARG A 1 88 ? -14.840 -1.978 3.511 1.00 80.75 88 ARG A C 1
ATOM 679 O O . ARG A 1 88 ? -15.316 -2.606 4.450 1.00 80.75 88 ARG A O 1
ATOM 686 N N . ILE A 1 89 ? -13.539 -1.749 3.371 1.00 79.44 89 ILE A N 1
ATOM 687 C CA . ILE A 1 89 ? -12.573 -2.108 4.405 1.00 79.44 89 ILE A CA 1
ATOM 688 C C . ILE A 1 89 ? -12.682 -1.035 5.489 1.00 79.44 89 ILE A C 1
ATOM 690 O O . ILE A 1 89 ? -12.338 0.126 5.266 1.00 79.44 89 ILE A O 1
ATOM 694 N N . VAL A 1 90 ? -13.247 -1.408 6.635 1.00 71.00 90 VAL A N 1
ATOM 695 C CA . VAL A 1 90 ? -13.394 -0.530 7.800 1.00 71.00 90 VAL A CA 1
ATOM 696 C C . VAL A 1 90 ? -12.464 -1.048 8.893 1.00 71.00 90 VAL A C 1
ATOM 698 O O . VAL A 1 90 ? -12.600 -2.212 9.277 1.00 71.00 90 VAL A O 1
ATOM 701 N N . PRO A 1 91 ? -11.540 -0.223 9.415 1.00 65.94 91 PRO A N 1
ATOM 702 C CA . PRO A 1 91 ? -10.789 -0.567 10.611 1.00 65.94 91 PRO A CA 1
ATOM 703 C C . PRO A 1 91 ? -11.761 -0.896 11.747 1.00 65.94 91 PRO A C 1
ATOM 705 O O . PRO A 1 91 ? -12.564 -0.066 12.170 1.00 65.94 91 PRO A O 1
ATOM 708 N N . THR A 1 92 ? -11.727 -2.132 12.231 1.00 56.25 92 THR A N 1
ATOM 709 C CA . THR A 1 92 ? -12.503 -2.575 13.404 1.00 56.25 92 THR A CA 1
ATOM 710 C C . THR A 1 92 ? -12.335 -1.582 14.559 1.00 56.25 92 THR A C 1
ATOM 712 O O . THR A 1 92 ? -11.223 -1.378 14.999 1.00 56.25 92 THR A O 1
ATOM 715 N N . GLY A 1 93 ? -13.396 -0.941 15.053 1.00 52.31 93 GLY A N 1
ATOM 716 C CA . GLY A 1 93 ? -13.294 0.015 16.171 1.00 52.31 93 GLY A CA 1
ATOM 717 C C . GLY A 1 93 ? -13.229 1.499 15.789 1.00 52.31 93 GLY A C 1
ATOM 718 O O . GLY A 1 93 ? -13.299 2.332 16.688 1.00 52.31 93 GLY A O 1
ATOM 719 N N . SER A 1 94 ? -13.192 1.860 14.499 1.00 54.22 94 SER A N 1
ATOM 720 C CA . SER A 1 94 ? -13.566 3.224 14.100 1.00 54.22 94 SER A CA 1
ATOM 721 C C . SER A 1 94 ? -15.075 3.392 14.298 1.00 54.22 94 SER A C 1
ATOM 723 O O . SER A 1 94 ? -15.843 2.567 13.785 1.00 54.22 94 SER A O 1
ATOM 725 N N . SER A 1 95 ? -15.512 4.430 15.020 1.00 45.91 95 SER A N 1
ATOM 726 C CA . SER A 1 95 ? -16.922 4.831 15.020 1.00 45.91 95 SER A CA 1
ATOM 727 C C . SER A 1 95 ? -17.375 4.978 13.566 1.00 45.91 95 SER A C 1
ATOM 729 O O . SER A 1 95 ? -16.616 5.426 12.705 1.00 45.91 95 SER A O 1
ATOM 731 N N . GLY A 1 96 ? -18.588 4.525 13.253 1.00 50.62 96 GLY A N 1
ATOM 732 C CA . GLY A 1 96 ? -19.124 4.481 11.886 1.00 50.62 96 GLY A CA 1
ATOM 733 C C . GLY A 1 96 ? -19.238 5.844 11.188 1.00 50.62 96 GLY A C 1
ATOM 734 O O . GLY A 1 96 ? -19.712 5.899 10.056 1.00 50.62 96 GLY A O 1
ATOM 735 N N . ASP A 1 97 ? -18.753 6.912 11.820 1.00 49.75 97 ASP A N 1
ATOM 736 C CA . ASP A 1 97 ? -18.937 8.321 11.479 1.00 49.75 97 ASP A CA 1
ATOM 737 C C . ASP A 1 97 ? -17.894 8.843 10.475 1.00 49.75 97 ASP A C 1
ATOM 739 O O . ASP A 1 97 ? -17.704 10.039 10.310 1.00 49.75 97 ASP A O 1
ATOM 743 N N . GLY A 1 98 ? -17.233 7.941 9.742 1.00 51.78 98 GLY A N 1
ATOM 744 C CA . GLY A 1 98 ? -16.624 8.271 8.450 1.00 51.78 98 GLY A CA 1
ATOM 745 C C . GLY A 1 98 ? -15.372 9.156 8.458 1.00 51.78 98 GLY A C 1
ATOM 746 O O . GLY A 1 98 ? -14.946 9.535 7.371 1.00 51.78 98 GLY A O 1
ATOM 747 N N . GLU A 1 99 ? -14.760 9.450 9.607 1.00 52.03 99 GLU A N 1
ATOM 748 C CA . GLU A 1 99 ? -13.845 10.600 9.696 1.00 52.03 99 GLU A CA 1
ATOM 749 C C . GLU A 1 99 ? -12.345 10.319 9.467 1.00 52.03 99 GLU A C 1
ATOM 751 O O . GLU A 1 99 ? -11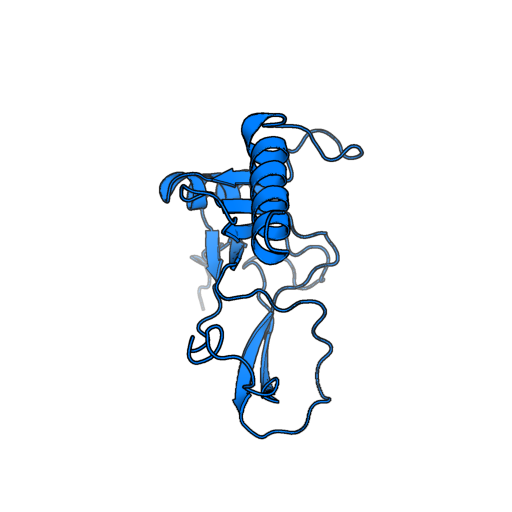.594 11.238 9.171 1.00 52.03 99 GLU A O 1
ATOM 756 N N . SER A 1 100 ? -11.870 9.073 9.482 1.00 54.25 100 SER A N 1
ATOM 757 C CA . SER A 1 100 ? -10.590 8.712 8.839 1.00 54.25 100 SER A CA 1
ATOM 758 C C . SER A 1 100 ? -10.425 7.199 8.810 1.00 54.25 100 SER A C 1
ATOM 760 O O . SER A 1 100 ? -10.595 6.515 9.816 1.00 54.25 100 SER A O 1
ATOM 762 N N . SER A 1 101 ? -10.111 6.646 7.640 1.00 62.53 101 SER A N 1
ATOM 763 C CA . SER A 1 101 ? -9.639 5.266 7.551 1.00 62.53 101 SER A CA 1
ATOM 764 C C . SER A 1 101 ? -8.127 5.323 7.426 1.00 62.53 101 SER A C 1
ATOM 766 O O . SER A 1 101 ? -7.608 5.332 6.313 1.00 62.53 101 SER A O 1
ATOM 768 N N . GLU A 1 102 ? -7.421 5.406 8.555 1.00 78.44 102 GLU A N 1
ATOM 769 C CA . GLU A 1 102 ? -5.964 5.279 8.539 1.00 78.44 102 GLU A CA 1
ATOM 770 C C . GLU A 1 102 ? -5.603 3.912 7.946 1.00 78.44 102 GLU A C 1
ATOM 772 O O . GLU A 1 102 ? -5.971 2.857 8.467 1.00 78.44 102 GLU A O 1
ATOM 777 N N 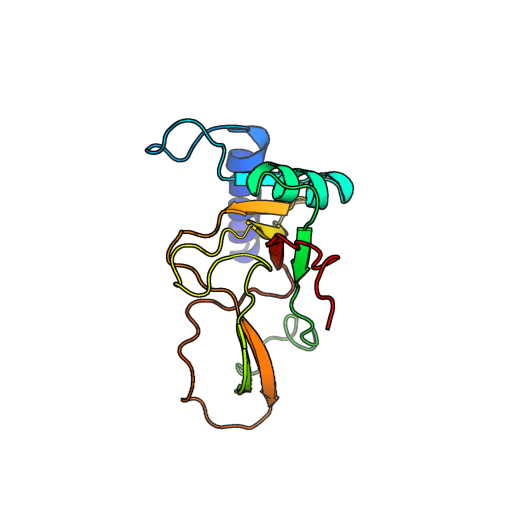. MET A 1 103 ? -4.934 3.941 6.799 1.00 85.94 103 MET A N 1
ATOM 778 C CA . MET A 1 103 ? -4.460 2.759 6.094 1.00 85.94 103 MET A CA 1
ATOM 779 C C . MET A 1 103 ? -3.086 3.055 5.515 1.00 85.94 103 MET A C 1
ATOM 781 O O . MET A 1 103 ? -2.785 4.189 5.136 1.00 85.94 103 MET A O 1
ATOM 785 N N . VAL A 1 104 ? -2.274 2.016 5.401 1.00 89.69 104 VAL A N 1
ATOM 786 C CA . VAL A 1 104 ? -0.965 2.087 4.759 1.00 89.69 104 VAL A CA 1
ATOM 787 C C . VAL A 1 104 ? -1.023 1.275 3.482 1.00 89.69 104 VAL A C 1
ATOM 789 O O . VAL A 1 104 ? -1.443 0.122 3.499 1.00 89.69 104 VAL A O 1
ATOM 792 N N . THR A 1 105 ? -0.595 1.867 2.376 1.00 89.56 105 THR A N 1
ATOM 793 C CA . THR A 1 105 ? -0.423 1.159 1.106 1.00 89.56 105 THR A CA 1
ATOM 794 C C . THR A 1 105 ? 1.060 0.942 0.872 1.00 89.56 105 THR A C 1
ATOM 796 O O . THR A 1 105 ? 1.838 1.879 1.014 1.00 89.56 105 THR A O 1
ATOM 799 N N . CYS A 1 106 ? 1.444 -0.283 0.534 1.00 91.56 106 CYS A N 1
ATOM 800 C CA . CYS A 1 106 ? 2.790 -0.647 0.115 1.00 91.56 106 CYS A CA 1
ATOM 801 C C . CYS A 1 106 ? 2.765 -1.095 -1.342 1.00 91.56 106 CYS A C 1
ATOM 803 O O . CYS A 1 106 ? 1.916 -1.906 -1.702 1.00 91.56 106 CYS A O 1
ATOM 805 N N . HIS A 1 107 ? 3.703 -0.608 -2.145 1.00 90.50 107 HIS A N 1
ATOM 806 C CA . HIS A 1 107 ? 3.876 -0.950 -3.554 1.00 90.50 107 HIS A CA 1
ATOM 807 C C . HIS A 1 107 ? 5.224 -1.630 -3.748 1.00 90.50 107 HIS A C 1
ATOM 809 O O . HIS A 1 107 ? 6.221 -1.132 -3.227 1.00 90.50 107 HIS A O 1
ATOM 815 N N . ASP A 1 108 ? 5.271 -2.745 -4.472 1.00 90.00 108 ASP A N 1
ATOM 816 C CA . ASP A 1 108 ? 6.534 -3.256 -4.996 1.00 90.00 108 ASP A CA 1
ATOM 817 C C . ASP A 1 108 ? 7.129 -2.251 -5.989 1.00 90.00 108 ASP A C 1
ATOM 819 O O . ASP A 1 108 ? 6.435 -1.570 -6.744 1.00 90.00 108 ASP A O 1
ATOM 823 N N . MET A 1 109 ? 8.445 -2.111 -5.949 1.00 88.62 109 MET A N 1
ATOM 824 C CA . MET A 1 109 ? 9.137 -1.152 -6.788 1.00 88.62 109 MET A CA 1
ATOM 825 C C . MET A 1 109 ? 9.983 -1.864 -7.832 1.00 88.62 109 MET A C 1
ATOM 827 O O . MET A 1 109 ? 10.609 -2.887 -7.551 1.00 88.62 109 MET A O 1
ATOM 831 N N . THR A 1 110 ? 10.077 -1.273 -9.020 1.00 89.06 110 THR A N 1
ATOM 832 C CA . THR A 1 110 ? 11.003 -1.717 -10.062 1.00 89.06 110 THR A CA 1
ATOM 833 C C . THR A 1 110 ? 12.441 -1.443 -9.626 1.00 89.06 110 THR A C 1
ATOM 835 O O . THR A 1 110 ? 12.981 -0.351 -9.806 1.00 89.06 110 THR A O 1
ATOM 838 N N . TYR A 1 111 ? 13.069 -2.444 -9.013 1.00 88.38 111 TYR A N 1
ATOM 839 C CA . TYR A 1 111 ? 14.436 -2.376 -8.511 1.00 88.38 111 TYR A CA 1
ATOM 840 C C . TYR A 1 111 ? 15.104 -3.763 -8.578 1.00 88.38 111 TYR A C 1
ATOM 842 O O . TYR A 1 111 ? 14.404 -4.772 -8.490 1.00 88.38 111 TYR A O 1
ATOM 850 N N . PRO A 1 112 ? 16.445 -3.869 -8.730 1.00 87.94 112 PRO A N 1
ATOM 851 C CA . PRO A 1 112 ? 17.126 -5.168 -8.853 1.00 87.94 112 PRO A CA 1
ATOM 852 C C . PRO A 1 112 ? 16.959 -6.107 -7.648 1.00 87.94 112 PRO A C 1
ATOM 854 O O . PRO A 1 112 ? 17.204 -7.306 -7.761 1.00 87.94 112 PRO A O 1
ATOM 857 N N . TYR A 1 113 ? 16.563 -5.559 -6.499 1.00 88.50 113 TYR A N 1
ATOM 858 C CA . TYR A 1 113 ? 16.269 -6.288 -5.270 1.00 88.50 113 TYR A CA 1
ATOM 859 C C . TYR A 1 113 ? 14.863 -5.931 -4.785 1.00 88.50 113 TYR A C 1
ATOM 861 O O . TYR A 1 113 ? 14.341 -4.872 -5.129 1.00 88.50 113 TYR A O 1
ATOM 869 N N . VAL A 1 114 ? 14.273 -6.790 -3.950 1.00 89.06 114 VAL A N 1
ATOM 870 C CA . VAL A 1 114 ? 12.937 -6.558 -3.385 1.00 89.06 114 VAL A CA 1
ATOM 871 C C . VAL A 1 114 ? 12.937 -5.281 -2.544 1.00 89.06 114 VAL A C 1
ATOM 873 O O . VAL A 1 114 ? 13.613 -5.198 -1.519 1.00 89.06 114 VAL A O 1
ATOM 876 N N . VAL A 1 115 ? 12.154 -4.298 -2.980 1.00 91.62 115 VAL A N 1
ATOM 877 C CA . VAL A 1 115 ? 11.890 -3.057 -2.252 1.00 91.62 115 VAL A CA 1
ATOM 878 C C . 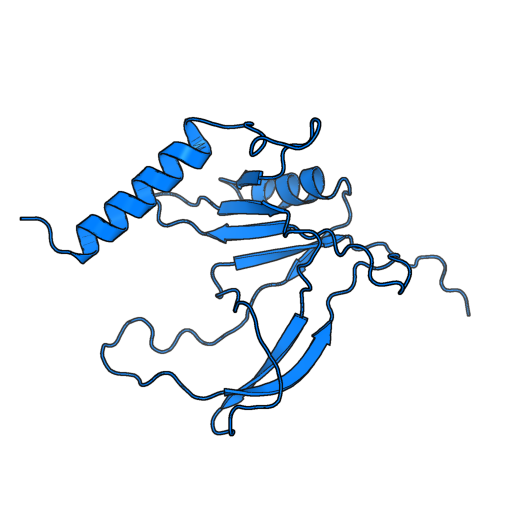VAL A 1 115 ? 10.407 -2.763 -2.367 1.00 91.62 115 VAL A C 1
ATOM 880 O O . VAL A 1 115 ? 9.869 -2.698 -3.471 1.00 91.62 115 VAL A O 1
ATOM 883 N N . PHE A 1 116 ? 9.762 -2.556 -1.226 1.00 92.81 116 PHE A N 1
ATOM 884 C CA . PHE A 1 116 ? 8.411 -2.031 -1.157 1.00 92.81 116 PHE A CA 1
ATOM 885 C C . PHE A 1 116 ? 8.451 -0.589 -0.670 1.00 92.81 116 PHE A C 1
ATOM 887 O O . PHE A 1 116 ? 9.048 -0.315 0.370 1.00 92.81 116 PHE A O 1
ATOM 894 N N . TYR A 1 117 ? 7.795 0.323 -1.377 1.00 91.44 117 TYR A N 1
ATOM 895 C CA . TYR A 1 117 ? 7.540 1.672 -0.883 1.00 91.44 117 TYR A CA 1
ATOM 896 C C . TYR A 1 117 ? 6.171 1.713 -0.208 1.00 91.44 117 TYR A C 1
ATOM 898 O O . TYR A 1 117 ? 5.156 1.456 -0.851 1.00 91.44 117 TYR A O 1
ATOM 906 N N . CYS A 1 118 ? 6.141 2.037 1.080 1.00 91.19 118 CYS A N 1
ATOM 907 C CA . CYS A 1 118 ? 4.922 2.142 1.871 1.00 91.19 118 CYS A CA 1
ATOM 908 C C . CYS A 1 118 ? 4.611 3.593 2.221 1.00 91.19 118 CYS A C 1
ATOM 910 O O . CYS A 1 118 ? 5.509 4.353 2.577 1.00 91.19 118 CYS A O 1
ATOM 912 N N . HIS A 1 119 ? 3.335 3.966 2.206 1.00 89.81 119 HIS A N 1
ATOM 913 C CA . HIS A 1 119 ? 2.873 5.277 2.644 1.00 89.81 119 HIS A CA 1
ATOM 914 C C . HIS A 1 119 ? 1.459 5.231 3.232 1.00 89.81 119 HIS A C 1
ATOM 916 O O . HIS A 1 119 ? 0.654 4.359 2.907 1.00 89.81 119 HIS A O 1
ATOM 922 N N . MET A 1 120 ? 1.143 6.198 4.090 1.00 85.88 120 MET A N 1
ATOM 923 C CA . MET A 1 120 ? -0.215 6.461 4.558 1.00 85.88 120 MET A CA 1
ATOM 924 C C . MET A 1 120 ? -1.083 6.863 3.363 1.00 85.88 120 MET A C 1
ATOM 926 O O . MET A 1 120 ? -0.673 7.680 2.531 1.00 85.88 120 MET A O 1
ATOM 930 N N . ALA A 1 121 ? -2.285 6.303 3.262 1.00 81.50 121 ALA A N 1
ATOM 931 C CA . ALA A 1 121 ? -3.285 6.870 2.371 1.00 81.50 121 ALA A CA 1
ATOM 932 C C . ALA A 1 121 ? -3.814 8.176 2.976 1.00 81.50 121 ALA A C 1
ATOM 934 O O . ALA A 1 121 ? -3.924 8.308 4.195 1.00 81.50 121 ALA A O 1
ATOM 935 N N . GLY A 1 122 ? -4.133 9.148 2.121 1.00 71.19 122 GLY A N 1
ATOM 936 C CA . GLY A 1 122 ? -4.690 10.421 2.571 1.00 71.19 122 GLY A CA 1
ATOM 937 C C . GLY A 1 122 ? -6.027 10.248 3.312 1.00 71.19 122 GLY A C 1
ATOM 938 O O . GLY A 1 122 ? -6.732 9.262 3.087 1.00 71.19 122 GLY A O 1
ATOM 939 N N . PRO A 1 123 ? -6.426 11.223 4.147 1.00 69.38 123 PRO A N 1
ATOM 940 C CA . PRO A 1 123 ? -7.618 11.125 5.000 1.00 69.38 123 PRO A CA 1
ATOM 941 C C . PRO A 1 123 ? -8.932 10.971 4.216 1.00 69.38 123 PRO A C 1
ATOM 943 O O . PRO A 1 123 ? -9.897 10.411 4.727 1.00 69.38 123 PRO A O 1
ATOM 946 N N . ALA A 1 124 ? -8.966 11.418 2.957 1.00 72.56 124 ALA A N 1
ATOM 947 C CA . ALA A 1 124 ? -10.117 11.275 2.066 1.00 72.56 124 ALA A CA 1
ATOM 948 C C . ALA A 1 124 ? -10.186 9.910 1.346 1.00 72.56 124 ALA A C 1
ATOM 950 O O . ALA A 1 124 ? -11.153 9.638 0.631 1.00 72.56 124 ALA A O 1
ATOM 951 N N . THR A 1 125 ? -9.180 9.042 1.503 1.00 75.38 125 THR A N 1
ATOM 952 C CA . THR A 1 125 ? -9.121 7.752 0.809 1.00 75.38 125 THR A CA 1
ATOM 953 C C . THR A 1 125 ? -9.906 6.685 1.565 1.00 75.38 125 THR A C 1
ATOM 955 O O . THR A 1 125 ? -9.717 6.456 2.758 1.00 75.38 125 THR A O 1
ATOM 958 N N . ARG A 1 126 ? -10.781 5.975 0.847 1.00 77.44 126 ARG A N 1
ATOM 959 C CA . ARG A 1 126 ? -11.549 4.835 1.366 1.00 77.44 126 ARG A CA 1
ATOM 960 C C . ARG A 1 126 ? -11.167 3.586 0.585 1.00 77.44 126 ARG A C 1
ATOM 962 O O . ARG A 1 126 ? -11.204 3.598 -0.642 1.00 77.44 126 ARG A O 1
ATOM 969 N N . ALA A 1 127 ? -10.826 2.516 1.297 1.00 77.69 127 ALA A N 1
ATOM 970 C CA . ALA A 1 127 ? -10.488 1.239 0.689 1.00 77.69 127 ALA A CA 1
ATOM 971 C C . ALA A 1 127 ? -11.722 0.340 0.590 1.00 77.69 127 ALA A C 1
ATOM 973 O O . ALA A 1 127 ? -12.549 0.272 1.506 1.00 77.69 127 ALA A O 1
ATOM 974 N N . TYR A 1 128 ? -11.819 -0.371 -0.528 1.00 79.31 128 TYR A N 1
ATOM 975 C CA . TYR A 1 128 ? -12.896 -1.302 -0.821 1.00 79.31 128 TYR A CA 1
ATOM 976 C C . TYR A 1 128 ? -12.322 -2.586 -1.402 1.00 79.31 128 TYR A C 1
ATOM 978 O O . TYR A 1 128 ? -11.447 -2.551 -2.265 1.00 79.31 128 TYR A O 1
ATOM 986 N N . MET A 1 129 ? -12.852 -3.716 -0.954 1.00 78.56 129 MET A N 1
ATOM 987 C CA . MET A 1 129 ? -12.706 -4.988 -1.638 1.00 78.56 129 MET A CA 1
ATOM 988 C C . MET A 1 129 ? -13.813 -5.094 -2.684 1.00 78.56 129 MET A C 1
ATOM 990 O O . MET A 1 129 ? -14.979 -4.850 -2.373 1.00 78.56 129 MET A O 1
ATOM 994 N N . VAL A 1 130 ? -13.448 -5.440 -3.916 1.00 78.12 130 VAL A N 1
ATOM 995 C CA . VAL A 1 130 ? -14.387 -5.542 -5.038 1.00 78.12 130 VAL A CA 1
ATOM 996 C C . VAL A 1 130 ? -14.358 -6.938 -5.640 1.00 78.12 130 VAL A C 1
ATOM 998 O O . VAL A 1 130 ? -13.295 -7.547 -5.752 1.00 78.12 130 VAL A O 1
ATOM 1001 N N . VAL A 1 131 ? -15.526 -7.433 -6.038 1.00 77.31 131 VAL A N 1
ATOM 1002 C CA . VAL A 1 131 ? -15.664 -8.663 -6.824 1.00 77.31 131 VAL A CA 1
ATOM 1003 C C . VAL A 1 131 ? -15.838 -8.266 -8.281 1.00 77.31 131 VAL A C 1
ATOM 1005 O O . VAL A 1 131 ? -16.736 -7.491 -8.608 1.00 77.31 131 VAL A O 1
ATOM 1008 N N . LEU A 1 132 ? -14.948 -8.769 -9.137 1.00 74.56 132 LEU A N 1
ATOM 1009 C CA . LEU A 1 132 ? -14.935 -8.476 -10.567 1.00 74.56 132 LEU A CA 1
ATOM 1010 C C . LEU A 1 132 ? -15.458 -9.676 -11.361 1.00 74.56 132 LEU A C 1
ATOM 1012 O O . LEU A 1 132 ? -14.977 -10.792 -11.176 1.00 74.56 132 LEU A O 1
ATOM 1016 N N . GLU A 1 133 ? -16.389 -9.431 -12.282 1.00 70.75 133 GLU A N 1
ATOM 1017 C CA . GLU A 1 133 ? -16.914 -10.428 -13.224 1.00 70.75 133 GLU A CA 1
ATOM 1018 C C . GLU A 1 133 ? -16.617 -10.011 -14.674 1.00 70.75 133 GLU A C 1
ATOM 1020 O O . GLU A 1 133 ? -16.773 -8.844 -15.050 1.00 70.75 133 GLU A O 1
ATOM 1025 N N . GLN A 1 134 ? -16.145 -10.957 -15.495 1.00 61.50 134 GLN A N 1
ATOM 1026 C CA . GLN A 1 134 ? -15.861 -10.734 -16.918 1.00 61.50 134 GLN A CA 1
ATOM 1027 C C . GLN A 1 134 ? -17.168 -10.669 -17.733 1.00 61.50 134 GLN A C 1
ATOM 1029 O O . GLN A 1 134 ? -18.129 -11.358 -17.418 1.00 61.50 134 GLN A O 1
ATOM 1034 N N . HIS A 1 135 ? -17.181 -9.880 -18.817 1.00 56.31 135 HIS A N 1
ATOM 1035 C CA . HIS A 1 135 ? -18.296 -9.735 -19.783 1.00 56.31 135 HIS A CA 1
ATOM 1036 C C . HIS A 1 135 ? -19.494 -8.860 -19.375 1.00 56.31 135 HIS A C 1
ATOM 1038 O O . HIS A 1 135 ? -20.536 -8.904 -20.029 1.00 56.31 135 HIS A O 1
ATOM 1044 N N . ALA A 1 136 ? -19.345 -7.991 -18.380 1.00 49.53 136 ALA A N 1
ATOM 1045 C CA . ALA A 1 136 ? -20.430 -7.123 -17.930 1.00 49.53 136 ALA A CA 1
ATOM 1046 C C . ALA A 1 136 ? -20.214 -5.629 -18.276 1.00 49.53 136 ALA A C 1
ATOM 1048 O O . ALA A 1 136 ? -19.113 -5.193 -18.632 1.00 49.53 136 ALA A O 1
ATOM 1049 N N . LYS A 1 137 ? -21.309 -4.851 -18.281 1.00 45.81 137 LYS A N 1
ATOM 1050 C CA . LYS A 1 137 ? -21.335 -3.439 -18.716 1.00 45.81 137 LYS A CA 1
ATOM 1051 C C . LYS A 1 137 ? -20.794 -2.516 -17.600 1.00 45.81 137 LYS A C 1
ATOM 1053 O O . LYS A 1 137 ? -21.208 -2.690 -16.460 1.00 45.81 137 LYS A O 1
ATOM 1058 N N . PRO A 1 138 ? -19.910 -1.540 -17.893 1.00 46.81 138 PRO A N 1
ATOM 1059 C CA . PRO A 1 138 ? -19.420 -0.580 -16.892 1.00 46.81 138 PRO A CA 1
ATOM 1060 C C . PRO A 1 138 ? -20.520 0.395 -16.441 1.00 46.81 138 PRO A C 1
ATOM 1062 O O . PRO A 1 138 ? -21.307 0.814 -17.290 1.00 46.81 138 PRO A O 1
ATOM 1065 N N . GLY A 1 139 ? -20.526 0.834 -15.173 1.00 50.44 139 GLY A N 1
ATOM 1066 C CA . GLY A 1 139 ? -21.329 2.009 -14.789 1.00 50.44 139 GLY A CA 1
ATOM 1067 C C . GLY A 1 139 ? -21.678 2.225 -13.315 1.00 50.44 139 GLY A C 1
ATOM 1068 O O . GLY A 1 139 ? -21.984 3.357 -12.963 1.00 50.44 139 GLY A O 1
ATOM 1069 N N . ASP A 1 140 ? -21.610 1.210 -12.450 1.00 48.38 140 ASP A N 1
ATOM 1070 C CA . ASP A 1 140 ? -22.280 1.324 -11.137 1.00 48.38 140 ASP A CA 1
ATOM 1071 C C . ASP A 1 140 ? -21.409 1.876 -9.996 1.00 48.38 140 ASP A C 1
ATOM 1073 O O . ASP A 1 140 ? -21.918 2.175 -8.917 1.00 48.38 140 ASP A O 1
ATOM 1077 N N . VAL A 1 141 ? -20.096 2.018 -10.198 1.00 50.28 141 VAL A N 1
ATOM 1078 C CA . VAL A 1 141 ? -19.162 2.398 -9.125 1.00 50.28 141 VAL A CA 1
ATOM 1079 C C . VAL A 1 141 ? -18.001 3.236 -9.642 1.00 50.28 141 VAL A C 1
ATOM 1081 O O . VAL A 1 141 ? -17.287 2.848 -10.567 1.00 50.28 141 VAL A O 1
ATOM 1084 N N . GLU A 1 142 ? -17.786 4.376 -8.987 1.00 48.06 142 GLU A N 1
ATOM 1085 C CA . GLU A 1 142 ? -16.623 5.236 -9.186 1.00 48.06 142 GLU A CA 1
ATOM 1086 C C . GLU A 1 142 ? -15.422 4.651 -8.429 1.00 48.06 142 GLU A C 1
ATOM 1088 O O . GLU A 1 142 ? -15.295 4.781 -7.211 1.00 48.06 142 GLU A O 1
ATOM 1093 N N . ALA A 1 143 ? -14.534 3.963 -9.147 1.00 53.88 143 ALA A N 1
ATOM 1094 C CA . ALA A 1 143 ? -13.244 3.543 -8.612 1.00 53.88 143 ALA A CA 1
ATOM 1095 C C . ALA A 1 143 ? -12.194 4.629 -8.894 1.00 53.88 143 ALA A C 1
ATOM 1097 O O . ALA A 1 143 ? -11.829 4.854 -10.046 1.00 53.88 143 ALA A O 1
ATOM 1098 N N . CYS A 1 144 ? -11.685 5.289 -7.849 1.00 51.34 144 CYS A N 1
ATOM 1099 C CA . CYS A 1 144 ? -10.660 6.331 -7.997 1.00 51.34 144 CYS A CA 1
ATOM 1100 C C . CYS A 1 144 ? -9.285 5.764 -8.399 1.00 51.34 144 CYS A C 1
ATOM 1102 O O . CYS A 1 144 ? -8.533 6.412 -9.123 1.00 51.34 144 CYS A O 1
ATOM 1104 N N . HIS A 1 145 ? -8.941 4.564 -7.922 1.00 60.41 145 HIS A N 1
ATOM 1105 C CA . HIS A 1 145 ? -7.666 3.903 -8.193 1.00 60.41 145 HIS A CA 1
ATOM 1106 C C . HIS A 1 145 ? -7.801 2.388 -7.991 1.00 60.41 145 HIS A C 1
ATOM 1108 O O . HIS A 1 145 ? -8.354 1.945 -6.984 1.00 60.41 145 HIS A O 1
ATOM 1114 N N . PHE A 1 146 ? -7.280 1.592 -8.928 1.00 63.19 146 PHE A N 1
ATOM 1115 C CA . PHE A 1 146 ? -7.132 0.150 -8.744 1.00 63.19 146 PHE A CA 1
ATOM 1116 C C . PHE A 1 146 ? -5.735 -0.123 -8.221 1.00 63.19 146 PHE A C 1
ATOM 1118 O O . PHE A 1 146 ? -4.756 0.174 -8.900 1.00 63.19 146 PHE A O 1
ATOM 1125 N N . LEU A 1 147 ? -5.650 -0.716 -7.037 1.00 63.16 147 LEU A N 1
ATOM 1126 C CA . LEU A 1 147 ? -4.386 -1.220 -6.533 1.00 63.16 147 LEU A CA 1
ATOM 1127 C C . LEU A 1 147 ? -4.046 -2.509 -7.299 1.00 63.16 147 LEU A C 1
ATOM 1129 O O . LEU A 1 147 ? -4.799 -3.483 -7.195 1.00 6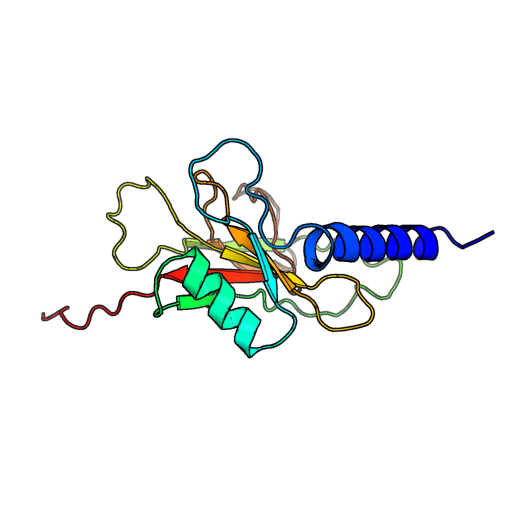3.16 147 LEU A O 1
ATOM 1133 N N . PRO A 1 148 ? -2.972 -2.524 -8.112 1.00 63.41 148 PRO A N 1
ATOM 1134 C CA . PRO A 1 148 ? -2.556 -3.733 -8.817 1.00 63.41 148 PRO A CA 1
ATOM 1135 C C . PRO A 1 148 ? -2.128 -4.822 -7.818 1.00 63.41 148 PRO A C 1
ATOM 1137 O O . PRO A 1 148 ? -1.940 -4.553 -6.634 1.00 63.41 148 PRO A O 1
ATOM 1140 N N . LYS A 1 149 ? -1.914 -6.062 -8.290 1.00 60.12 149 LYS A N 1
ATOM 1141 C CA . LYS A 1 149 ? -1.382 -7.182 -7.464 1.00 60.12 149 LYS A CA 1
ATOM 1142 C C . LYS A 1 149 ? -0.076 -6.843 -6.736 1.00 60.12 149 LYS A C 1
ATOM 1144 O O . LYS A 1 149 ? 0.283 -7.469 -5.749 1.00 60.12 149 LYS A O 1
ATOM 1149 N N . SER A 1 150 ? 0.616 -5.866 -7.291 1.00 75.12 150 SER A N 1
ATOM 1150 C CA . SER A 1 150 ? 1.881 -5.292 -6.878 1.00 75.12 150 SER A CA 1
ATOM 1151 C C . SER A 1 150 ? 1.744 -4.431 -5.594 1.00 75.12 150 SER A C 1
ATOM 1153 O O . SER A 1 150 ? 2.724 -4.051 -4.958 1.00 75.12 150 SER A O 1
ATOM 1155 N N . SER A 1 151 ? 0.505 -4.199 -5.139 1.00 85.50 151 SER A N 1
ATOM 1156 C CA . SER A 1 151 ? 0.176 -3.423 -3.945 1.00 85.50 151 SER A CA 1
ATOM 1157 C C . SER A 1 151 ? -0.409 -4.272 -2.809 1.00 85.50 151 SER A C 1
ATOM 1159 O O . SER A 1 151 ? -1.176 -5.217 -3.025 1.00 85.50 151 SER A O 1
ATOM 1161 N N . ILE A 1 152 ? -0.117 -3.868 -1.572 1.00 90.00 152 ILE A N 1
ATOM 1162 C CA . ILE A 1 152 ? -0.694 -4.413 -0.337 1.00 90.00 152 ILE A CA 1
ATOM 1163 C C . ILE A 1 152 ? -1.258 -3.259 0.491 1.00 90.00 152 ILE A C 1
ATOM 1165 O O . ILE A 1 152 ? -0.575 -2.262 0.719 1.00 90.00 152 ILE A O 1
ATOM 1169 N N . VAL A 1 153 ? -2.492 -3.404 0.968 1.00 90.25 153 VAL A N 1
ATOM 1170 C CA . VAL A 1 153 ? -3.135 -2.463 1.893 1.00 90.25 153 VAL A CA 1
ATOM 1171 C C . VAL A 1 153 ? -3.125 -3.041 3.295 1.00 90.25 153 VAL A C 1
ATOM 1173 O O . VAL A 1 153 ? -3.541 -4.178 3.500 1.00 90.25 153 VAL A O 1
ATOM 1176 N N . TRP A 1 154 ? -2.715 -2.232 4.262 1.00 91.00 154 TRP A N 1
ATOM 1177 C CA . TRP A 1 154 ? -2.707 -2.554 5.680 1.00 91.00 154 TRP A CA 1
ATOM 1178 C C . TRP A 1 154 ? -3.683 -1.653 6.421 1.00 91.00 154 TRP A C 1
ATOM 1180 O O . TRP A 1 154 ? -3.656 -0.432 6.258 1.00 91.00 154 TRP A O 1
ATOM 1190 N N . VAL A 1 155 ? -4.516 -2.252 7.265 1.00 89.00 155 VAL A N 1
ATOM 1191 C CA . VAL A 1 155 ? -5.447 -1.537 8.149 1.00 89.00 155 VAL A CA 1
ATOM 1192 C C . VAL A 1 155 ? -5.332 -2.054 9.584 1.00 89.00 155 VAL A C 1
ATOM 1194 O O . VAL A 1 155 ? -4.929 -3.203 9.784 1.00 89.00 155 VAL A O 1
ATOM 1197 N N . PRO A 1 156 ? -5.711 -1.254 10.593 1.00 88.00 156 PRO A N 1
ATOM 1198 C CA . PRO A 1 156 ? -5.824 -1.725 11.969 1.00 88.00 156 PRO A CA 1
ATOM 1199 C C . PRO A 1 156 ? -6.875 -2.837 12.097 1.00 88.00 156 PRO A C 1
ATOM 1201 O O . PRO A 1 156 ? -8.020 -2.669 11.670 1.00 88.00 156 PRO A O 1
ATOM 1204 N N . SER A 1 157 ? -6.517 -3.942 12.750 1.00 82.19 157 SER A N 1
ATOM 1205 C CA . SER A 1 157 ? -7.438 -5.024 13.109 1.00 82.19 157 SER A CA 1
ATOM 1206 C C . SER A 1 157 ? -7.558 -5.109 14.630 1.00 82.19 157 SER A C 1
ATOM 1208 O O . SER A 1 157 ? -6.722 -5.710 15.294 1.00 82.19 157 SER A O 1
ATOM 1210 N N . TRP A 1 158 ? -8.571 -4.492 15.219 1.00 62.62 158 TRP A N 1
ATOM 1211 C CA . TRP A 1 158 ? -8.820 -4.579 16.652 1.00 62.62 158 TRP A CA 1
ATOM 1212 C C . TRP A 1 158 ? -9.714 -5.792 16.913 1.00 62.62 158 TRP A C 1
ATOM 1214 O O . TRP A 1 158 ? -10.805 -5.898 16.346 1.00 62.62 158 TRP A O 1
ATOM 1224 N N . SER A 1 159 ? -9.260 -6.734 17.744 1.00 42.62 159 SER A N 1
ATOM 1225 C CA . SER A 1 159 ? -10.093 -7.869 18.134 1.00 42.62 159 SER A CA 1
ATOM 1226 C C . SER A 1 159 ? -11.289 -7.363 18.947 1.00 42.62 159 SER A C 1
ATOM 1228 O O . SER A 1 159 ? -11.147 -6.659 19.947 1.00 42.62 159 SER A O 1
ATOM 1230 N N . LYS A 1 160 ? -12.507 -7.736 18.541 1.00 42.75 160 LYS A N 1
ATOM 1231 C CA . LYS A 1 160 ? -13.647 -7.736 19.463 1.00 42.75 160 LYS A CA 1
ATOM 1232 C C . LYS A 1 160 ? -13.552 -8.987 20.337 1.00 42.75 160 LYS A C 1
ATOM 1234 O O . LYS A 1 160 ? -14.344 -9.904 20.174 1.00 42.75 160 LYS A O 1
ATOM 1239 N N . GLU A 1 161 ? -12.616 -9.028 21.280 1.00 37.16 161 GLU A N 1
ATOM 1240 C CA . GLU A 1 161 ? -12.633 -10.060 22.334 1.00 37.16 161 GLU A CA 1
ATOM 1241 C C . GLU A 1 161 ? -13.658 -9.770 23.449 1.00 37.16 161 GLU A C 1
ATOM 1243 O O . GLU A 1 161 ? -13.706 -10.486 24.435 1.00 37.16 161 GLU A O 1
ATOM 1248 N N . ASN A 1 162 ? -14.550 -8.785 23.273 1.00 33.31 162 ASN A N 1
ATOM 1249 C CA . ASN A 1 162 ? -15.682 -8.521 24.174 1.00 33.31 162 ASN A CA 1
ATOM 1250 C C . ASN A 1 162 ? -16.993 -8.226 23.418 1.00 33.31 162 ASN A C 1
ATOM 1252 O O . ASN A 1 162 ? -17.728 -7.304 23.763 1.00 33.31 162 ASN A O 1
ATOM 1256 N N . ALA A 1 163 ? -17.310 -8.992 22.371 1.00 32.41 163 ALA A N 1
ATOM 1257 C CA . ALA A 1 163 ? -18.690 -9.085 21.887 1.00 32.41 163 ALA A CA 1
ATOM 1258 C C . ALA A 1 163 ? -19.358 -10.304 22.535 1.00 32.41 163 ALA A C 1
ATOM 1260 O O . ALA A 1 163 ? -19.563 -11.329 21.894 1.00 32.41 163 ALA A O 1
ATOM 1261 N N . VAL A 1 164 ? -19.643 -10.188 23.833 1.00 31.62 164 VAL A N 1
ATOM 1262 C CA . VAL A 1 164 ? -20.639 -11.035 24.492 1.00 31.62 164 VAL A CA 1
ATOM 1263 C C . VAL A 1 164 ? -22.003 -10.608 23.961 1.00 31.62 164 VAL A C 1
ATOM 1265 O O . VAL A 1 164 ? -22.414 -9.472 24.201 1.00 31.62 164 VAL A O 1
ATOM 1268 N N . LEU A 1 165 ? -22.679 -11.513 23.259 1.00 32.03 165 LEU A N 1
ATOM 1269 C CA . LEU A 1 165 ? -24.125 -11.714 23.344 1.00 32.03 165 LEU A CA 1
ATOM 1270 C C . LEU A 1 165 ? -24.384 -13.219 23.344 1.00 32.03 165 LEU A C 1
ATOM 1272 O O . LEU A 1 165 ? -23.830 -13.897 22.450 1.00 32.03 165 LEU A O 1
#

Radius of gyration: 18.5 Å; chains: 1; bounding box: 45×34×53 Å

Secondary structure (DSSP, 8-state):
---HHHHHHHHHHHHHHHHHTS-TT---TTSSS---EEEE-STTHHHHHHHHHHT-S-EEEEE-----TTSSSTT-----EEEEEEEE---TTS-SS-S----EEEEE-SSSS--EEEEEPPTT---EEEEEEET----S---S----TTEEEEEE----TT---

Foldseek 3Di:
DDDPVVVVLVVLQVVCCCQAPVPAADDPPDDPDDRFKHKDQDPVCVQVVQCRNQVHNAKDKDADDDDPPDPPDPDDPPFDKDFPDKDWDAAPPPDPPLFAFWKKKWFFTSHPGTMIMIGTDDRPDTDMDTDIDTPDDDDDDDDPDDDHNRMMMMGGHDDPPPPDD